Protein AF-A0AAW1L2D8-F1 (afdb_monomer_lite)

Foldseek 3Di:
DDDPVVVVVVVVVVVVVVVVVVVVVVVCVVVDPPFAWQPVQCVDPVLVVQLVVQLVVQLVVDDDDPDPVVVVVSNVVSNVVSRCVRGNTDDDDDPDVVVVVVVVVVVVVVVVVVVVVVVVVVVPPD

Organism: Popillia japonica (NCBI:txid7064)

Secondary structure (DSSP, 8-state):
---HHHHHHHHHHHHHHHHHHHHHHHHHHHT-----B-HHHHTSHHHHHHHHHHHHHHHHTS---S-HHHHHHHHHHHHHHHHHHHT-BPPP-PPPHHHHHHHHHHHHHHHHHHHHHHHHHTTS--

Radius of gyration: 28.13 Å; chains: 1; bounding box: 56×29×79 Å

Sequence (126 aa):
MQDVRSYRHRSVHHLLRAKLKIRVTENVKRKGVQRVWNLHQIKRNEKKKKYKENRKVRIEGNGKRDTIEKEWTSLRNTIIEAADVVIGRKERETQKDWFDQECNLAIENKDTEKEEKRKTGRKYDG

Structure (mmCIF, N/CA/C/O backbone):
data_AF-A0AAW1L2D8-F1
#
_entry.id   AF-A0AAW1L2D8-F1
#
loop_
_atom_site.group_PDB
_atom_site.id
_atom_site.type_symbol
_atom_site.label_atom_id
_atom_site.label_alt_id
_atom_site.label_comp_id
_atom_site.label_asym_id
_atom_site.label_entity_id
_atom_site.label_seq_id
_atom_site.pdbx_PDB_ins_code
_atom_site.Cartn_x
_atom_site.Cartn_y
_atom_site.Cartn_z
_atom_site.occupancy
_atom_site.B_iso_or_equiv
_atom_site.auth_seq_id
_atom_site.auth_comp_id
_atom_site.auth_asym_id
_atom_site.auth_atom_id
_atom_site.pdbx_PDB_model_num
ATOM 1 N N . MET A 1 1 ? -34.635 -15.370 42.594 1.00 40.84 1 MET A N 1
ATOM 2 C CA . MET A 1 1 ? -33.160 -15.328 42.702 1.00 40.84 1 MET A CA 1
ATOM 3 C C . MET A 1 1 ? -32.566 -15.697 41.351 1.00 40.84 1 MET A C 1
ATOM 5 O O . MET A 1 1 ? -32.792 -16.807 40.895 1.00 40.84 1 MET A O 1
ATOM 9 N N . GLN A 1 2 ? -31.903 -14.764 40.662 1.00 43.47 2 GLN A N 1
ATOM 10 C CA . GLN A 1 2 ? -31.257 -15.045 39.372 1.00 43.47 2 GLN A CA 1
ATOM 11 C C . GLN A 1 2 ? -29.859 -15.633 39.594 1.00 43.47 2 GLN A C 1
ATOM 13 O O . GLN A 1 2 ? -29.055 -15.075 40.335 1.00 43.47 2 GLN A O 1
ATOM 18 N N . ASP A 1 3 ? -29.599 -16.776 38.961 1.00 39.03 3 ASP A N 1
ATOM 19 C CA . ASP A 1 3 ? -28.400 -17.592 39.154 1.00 39.03 3 ASP A CA 1
ATOM 20 C C . ASP A 1 3 ? -27.1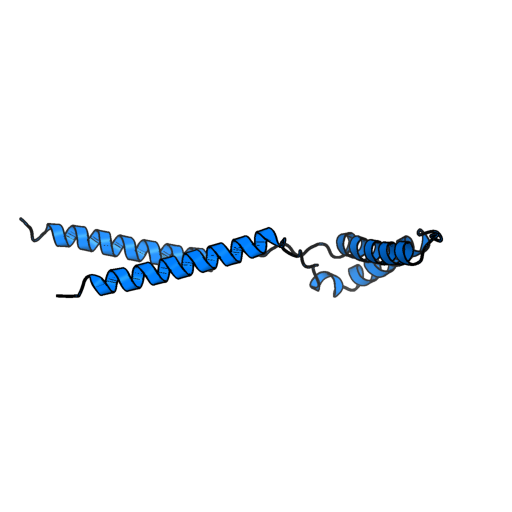18 -16.882 38.663 1.00 39.03 3 ASP A C 1
ATOM 22 O O . ASP A 1 3 ? -26.978 -16.499 37.491 1.00 39.03 3 ASP A O 1
ATOM 26 N N . VAL A 1 4 ? -26.154 -16.748 39.581 1.00 54.22 4 VAL A N 1
ATOM 27 C CA . VAL A 1 4 ? -24.817 -16.153 39.402 1.00 54.22 4 VAL A CA 1
ATOM 28 C C . VAL A 1 4 ? -24.013 -16.881 38.314 1.00 54.22 4 VAL A C 1
ATOM 30 O O . VAL A 1 4 ? -23.160 -16.277 37.651 1.00 54.22 4 VAL A O 1
ATOM 33 N N . ARG A 1 5 ? -24.304 -18.164 38.051 1.00 49.31 5 ARG A N 1
ATOM 34 C CA . ARG A 1 5 ? -23.663 -18.933 36.969 1.00 49.31 5 ARG A CA 1
ATOM 35 C C . ARG A 1 5 ? -23.956 -18.368 35.581 1.00 49.31 5 ARG A C 1
ATOM 37 O O . ARG A 1 5 ? -23.074 -18.407 34.720 1.00 49.31 5 ARG A O 1
ATOM 44 N N . SER A 1 6 ? -25.127 -17.763 35.370 1.00 49.12 6 SER A N 1
ATOM 45 C CA . SER A 1 6 ? -25.469 -17.166 34.070 1.00 49.12 6 SER A CA 1
ATOM 46 C C . SER A 1 6 ? -24.603 -15.938 33.733 1.00 49.12 6 SER A C 1
ATOM 48 O O . SER A 1 6 ? -24.306 -15.688 32.561 1.00 49.12 6 SER A O 1
ATOM 50 N N . TYR A 1 7 ? -24.117 -15.212 34.752 1.00 52.88 7 TYR A N 1
ATOM 51 C CA . TYR A 1 7 ? -23.208 -14.070 34.591 1.00 52.88 7 TYR A CA 1
ATOM 52 C C . TYR A 1 7 ? -21.802 -14.505 34.162 1.00 52.88 7 TYR A C 1
ATOM 54 O O . TYR A 1 7 ? -21.198 -13.877 33.288 1.00 52.88 7 TYR A O 1
ATOM 62 N N . ARG A 1 8 ? -21.300 -15.614 34.722 1.00 53.62 8 ARG A N 1
ATOM 63 C CA . ARG A 1 8 ? -19.995 -16.183 34.343 1.00 53.62 8 ARG A CA 1
ATOM 64 C C . ARG A 1 8 ? -20.012 -16.757 32.929 1.00 53.62 8 ARG A C 1
ATOM 66 O O . ARG A 1 8 ? -19.063 -16.560 32.180 1.00 53.62 8 ARG A O 1
ATOM 73 N N . HIS A 1 9 ? -21.101 -17.410 32.526 1.00 53.44 9 HIS A N 1
ATOM 74 C CA . HIS A 1 9 ? -21.213 -17.965 31.175 1.00 53.44 9 HIS A CA 1
ATOM 75 C C . HIS A 1 9 ? -21.176 -16.866 30.097 1.00 53.44 9 HIS A C 1
ATOM 77 O O . HIS A 1 9 ? -20.496 -16.998 29.078 1.00 53.44 9 HIS A O 1
ATOM 83 N N . ARG A 1 10 ? -21.816 -15.717 30.367 1.00 54.72 10 ARG A N 1
ATOM 84 C CA . ARG A 1 10 ? -21.708 -14.531 29.508 1.00 54.72 10 ARG A CA 1
ATOM 85 C C . ARG A 1 10 ? -20.290 -13.962 29.488 1.00 54.72 10 ARG A C 1
ATOM 87 O O . ARG A 1 10 ? -19.790 -13.704 28.398 1.00 54.72 10 ARG A O 1
ATOM 94 N N . SER A 1 11 ? -19.609 -13.772 30.621 1.00 61.78 11 SER A N 1
ATOM 95 C CA . SER A 1 11 ? -18.258 -13.174 30.625 1.00 61.78 11 SER A CA 1
ATOM 96 C C . SER A 1 11 ? -17.214 -14.032 29.896 1.00 61.78 11 SER A C 1
ATOM 98 O O . SER A 1 11 ? -16.403 -13.493 29.142 1.00 61.78 11 SER A O 1
ATOM 100 N N . VAL A 1 12 ? -17.288 -15.362 30.017 1.00 70.31 12 VAL A N 1
ATOM 101 C CA . VAL A 1 12 ? -16.398 -16.302 29.311 1.00 70.31 12 VAL A CA 1
ATOM 102 C C . VAL A 1 12 ? -16.571 -16.208 27.793 1.00 70.31 12 VAL A C 1
ATOM 104 O O . VAL A 1 12 ? -15.579 -16.184 27.066 1.00 70.31 12 VAL A O 1
ATOM 107 N N . HIS A 1 13 ? -17.806 -16.066 27.302 1.00 73.38 13 HIS A N 1
ATOM 108 C CA . HIS A 1 13 ? -18.071 -15.883 25.873 1.00 73.38 13 HIS A CA 1
ATOM 109 C C . HIS A 1 13 ? -17.421 -14.602 25.316 1.00 73.38 13 HIS A C 1
ATOM 111 O O . HIS A 1 13 ? -16.825 -14.616 24.236 1.00 73.38 13 HIS A O 1
ATOM 117 N N . HIS A 1 14 ? -17.456 -13.498 26.071 1.00 76.38 14 HIS A N 1
ATOM 118 C CA . HIS A 1 14 ? -16.794 -12.251 25.671 1.00 76.38 14 HIS A CA 1
ATOM 119 C C . HIS A 1 14 ? -15.265 -12.383 25.676 1.00 76.38 14 HIS A C 1
ATOM 121 O O . HIS A 1 14 ? -14.617 -11.906 24.745 1.00 76.38 14 HIS A O 1
ATOM 127 N N . LEU A 1 15 ? -14.690 -13.075 26.667 1.00 79.31 15 LEU A N 1
ATOM 128 C CA . LEU A 1 15 ? -13.246 -13.331 26.746 1.00 79.31 15 LEU A CA 1
ATOM 129 C C . LEU A 1 15 ? -12.758 -14.247 25.618 1.00 79.31 15 LEU A C 1
ATOM 131 O O . LEU A 1 15 ? -11.723 -13.973 25.013 1.00 79.31 15 LEU A O 1
ATOM 135 N N . LEU A 1 16 ? -13.515 -15.294 25.277 1.00 75.75 16 LEU A N 1
ATOM 136 C CA . LEU A 1 16 ? -13.226 -16.154 24.125 1.00 75.75 16 LEU A CA 1
ATOM 137 C C . LEU A 1 16 ? -13.277 -15.360 22.819 1.00 75.75 16 LEU A C 1
ATOM 139 O O . LEU A 1 16 ? -12.358 -15.453 22.005 1.00 75.75 16 LEU A O 1
ATOM 143 N N . ARG A 1 17 ? -14.303 -14.519 22.643 1.00 71.50 17 ARG A N 1
ATOM 144 C CA . ARG A 1 17 ? -14.430 -13.639 21.474 1.00 71.50 17 ARG A CA 1
ATOM 145 C C . ARG A 1 17 ? -13.276 -12.637 21.391 1.00 71.50 17 ARG A C 1
ATOM 147 O O . ARG A 1 17 ? -12.744 -12.425 20.304 1.00 71.50 17 ARG A O 1
ATOM 154 N N . ALA A 1 18 ? -12.857 -12.056 22.515 1.00 76.56 18 ALA A N 1
ATOM 155 C CA . ALA A 1 18 ? -11.703 -11.161 22.585 1.00 76.56 18 ALA A CA 1
ATOM 156 C C . ALA A 1 18 ? -10.399 -11.896 22.234 1.00 76.56 18 ALA A C 1
ATOM 158 O O . ALA A 1 18 ? -9.664 -11.448 21.358 1.00 76.56 18 ALA A O 1
ATOM 159 N N . LYS A 1 19 ? -10.154 -13.073 22.825 1.00 82.81 19 LYS A N 1
ATOM 160 C CA . LYS A 1 19 ? -8.980 -13.913 22.543 1.00 82.81 19 LYS A CA 1
ATOM 161 C C . LYS A 1 19 ? -8.908 -14.331 21.071 1.00 82.81 19 LYS A C 1
ATOM 163 O O . LYS A 1 19 ? -7.837 -14.279 20.471 1.00 82.81 19 LYS A O 1
ATOM 168 N N . LEU A 1 20 ? -10.042 -14.696 20.470 1.00 80.25 20 LEU A N 1
ATOM 169 C CA . LEU A 1 20 ? -10.137 -15.008 19.041 1.00 80.25 20 LEU A CA 1
ATOM 170 C C . LEU A 1 20 ? -9.814 -13.786 18.171 1.00 80.25 20 LEU A C 1
ATOM 172 O O . LEU A 1 20 ? -9.005 -13.897 17.253 1.00 80.25 20 LEU A O 1
ATOM 176 N N . LYS A 1 21 ? -10.374 -12.609 18.482 1.00 76.81 21 LYS A N 1
ATOM 177 C CA . LYS A 1 21 ? -10.067 -11.358 17.766 1.00 76.81 21 LYS A CA 1
ATOM 178 C C . LYS A 1 21 ? -8.585 -10.978 17.868 1.00 76.81 21 LYS A C 1
ATOM 180 O O . LYS A 1 21 ? -7.977 -10.619 16.858 1.00 76.81 21 LYS A O 1
ATOM 185 N N . ILE A 1 22 ? -7.989 -11.099 19.054 1.00 80.44 22 ILE A N 1
ATOM 186 C CA . ILE A 1 22 ? -6.558 -10.841 19.273 1.00 80.44 22 ILE A CA 1
ATOM 187 C C . ILE A 1 22 ? -5.721 -11.796 18.415 1.00 80.44 22 ILE A C 1
ATOM 189 O O . ILE A 1 22 ? -4.890 -11.352 17.630 1.00 80.44 22 ILE A O 1
ATOM 193 N N . ARG A 1 23 ? -6.018 -13.098 18.440 1.00 81.19 23 ARG A N 1
ATOM 194 C CA . ARG A 1 23 ? -5.295 -14.090 17.630 1.00 81.19 23 ARG A CA 1
ATOM 195 C C . ARG A 1 23 ? -5.402 -13.828 16.123 1.00 81.19 23 ARG A C 1
ATOM 197 O O . ARG A 1 23 ? -4.418 -13.973 15.399 1.00 81.19 23 ARG A O 1
ATOM 204 N N . VAL A 1 24 ? -6.581 -13.433 15.637 1.00 78.44 24 VAL A N 1
ATOM 205 C CA . VAL A 1 24 ? -6.786 -13.071 14.223 1.00 78.44 24 VAL A CA 1
ATOM 206 C C . VAL A 1 24 ? -5.964 -11.836 13.854 1.00 78.44 24 VAL A C 1
ATOM 208 O O . VAL A 1 24 ? -5.272 -11.843 12.838 1.00 78.44 24 VAL A O 1
ATOM 211 N N . THR A 1 25 ? -5.985 -10.794 14.686 1.00 75.56 25 THR A N 1
ATOM 212 C CA . THR A 1 25 ? -5.221 -9.563 14.426 1.00 75.56 25 THR A CA 1
ATOM 213 C C . THR A 1 25 ? -3.709 -9.788 14.492 1.00 75.56 25 THR A C 1
ATOM 215 O O . THR A 1 25 ? -2.986 -9.278 13.638 1.00 75.56 25 THR A O 1
ATOM 218 N N . GLU A 1 26 ? -3.217 -10.604 15.424 1.00 76.50 26 GLU A N 1
ATOM 219 C CA . GLU A 1 26 ? -1.811 -11.022 15.489 1.00 76.50 26 GLU A CA 1
ATOM 220 C C . GLU A 1 26 ? -1.378 -11.816 14.256 1.00 76.50 26 GLU A C 1
ATOM 222 O O . GLU A 1 26 ? -0.314 -11.549 13.700 1.00 76.50 26 GLU A O 1
ATOM 227 N N . ASN A 1 27 ? -2.205 -12.748 13.774 1.00 75.12 27 ASN A N 1
ATOM 228 C CA . ASN A 1 27 ? -1.910 -13.495 12.550 1.00 75.12 27 ASN A CA 1
ATOM 229 C C . ASN A 1 27 ? -1.827 -12.584 11.319 1.00 75.12 27 ASN A C 1
ATOM 231 O O . ASN A 1 27 ? -0.956 -12.777 10.471 1.00 75.12 27 ASN A O 1
ATOM 235 N N . VAL A 1 28 ? -2.691 -11.570 11.235 1.00 71.75 28 VAL A N 1
ATOM 236 C CA . VAL A 1 28 ? -2.629 -10.554 10.174 1.00 71.75 28 VAL A CA 1
ATOM 237 C C . VAL A 1 28 ? -1.352 -9.713 10.287 1.00 71.75 28 VAL A C 1
ATOM 239 O O . VAL A 1 28 ? -0.729 -9.421 9.269 1.00 71.75 28 VAL A O 1
ATOM 242 N N . LYS A 1 29 ? -0.913 -9.363 11.506 1.00 68.25 29 LYS A N 1
ATOM 243 C CA . LYS A 1 29 ? 0.365 -8.662 11.729 1.00 68.25 29 LYS A CA 1
ATOM 244 C C . LYS A 1 29 ? 1.568 -9.521 11.318 1.00 68.25 29 LYS A C 1
ATOM 246 O O . LYS A 1 29 ? 2.440 -9.023 10.615 1.00 68.25 29 LYS A O 1
ATOM 251 N N . ARG A 1 30 ? 1.595 -10.807 11.699 1.00 68.31 30 ARG A N 1
ATOM 252 C CA . ARG A 1 30 ? 2.699 -11.749 11.407 1.00 68.31 30 ARG A CA 1
ATOM 253 C C . ARG A 1 30 ? 2.868 -12.042 9.919 1.00 68.31 30 ARG A C 1
ATOM 255 O O . ARG A 1 30 ? 3.992 -12.133 9.448 1.00 68.31 30 ARG A O 1
ATOM 262 N N . LYS A 1 31 ? 1.766 -12.183 9.177 1.00 66.25 31 LYS A N 1
ATOM 263 C CA . LYS A 1 31 ? 1.806 -12.418 7.722 1.00 66.25 31 LYS A CA 1
ATOM 264 C C . LYS A 1 31 ? 2.121 -11.154 6.911 1.00 66.25 31 LYS A C 1
ATOM 266 O O . LYS A 1 31 ? 2.316 -11.250 5.703 1.00 66.25 31 LYS A O 1
ATOM 271 N N . GLY A 1 32 ? 2.179 -9.994 7.568 1.00 61.19 32 GLY A N 1
ATOM 272 C CA . GLY A 1 32 ? 2.251 -8.694 6.920 1.00 61.19 32 GLY A CA 1
ATOM 273 C C . GLY A 1 32 ? 0.915 -8.328 6.275 1.00 61.19 32 GLY A C 1
ATOM 274 O O . GLY A 1 32 ? 0.265 -9.135 5.610 1.00 61.19 32 GLY A O 1
ATOM 275 N N . VAL A 1 33 ? 0.479 -7.082 6.452 1.00 64.00 33 VAL A N 1
ATOM 276 C CA . VAL A 1 33 ? -0.672 -6.577 5.699 1.00 64.00 33 VAL A CA 1
ATOM 277 C C . VAL A 1 33 ? -0.229 -6.434 4.246 1.00 64.00 33 VAL A C 1
ATOM 279 O O . VAL A 1 33 ? 0.586 -5.565 3.935 1.00 64.00 33 VAL A O 1
ATOM 282 N N . GLN A 1 34 ? -0.758 -7.281 3.362 1.00 61.16 34 GLN A N 1
ATOM 283 C CA . GLN A 1 34 ? -0.620 -7.098 1.918 1.00 61.16 34 GLN A CA 1
ATOM 284 C C . GLN A 1 34 ? -1.218 -5.731 1.566 1.00 61.16 34 GLN A C 1
ATOM 286 O O . GLN A 1 34 ? -2.431 -5.528 1.636 1.00 61.16 34 GLN A O 1
ATOM 291 N N . ARG A 1 35 ? -0.353 -4.756 1.272 1.00 65.12 35 ARG A N 1
ATOM 292 C CA . ARG A 1 35 ? -0.786 -3.407 0.904 1.00 65.12 35 ARG A CA 1
ATOM 293 C C . ARG A 1 35 ? -1.346 -3.469 -0.512 1.00 65.12 35 ARG A C 1
ATOM 295 O O . ARG A 1 35 ? -0.609 -3.704 -1.461 1.00 65.12 35 ARG A O 1
ATOM 302 N N . VAL A 1 36 ? -2.655 -3.287 -0.631 1.00 78.62 36 VAL A N 1
ATOM 303 C CA . VAL A 1 36 ? -3.373 -3.324 -1.910 1.00 78.62 36 VAL A CA 1
ATOM 304 C C . VAL A 1 36 ? -3.129 -2.014 -2.665 1.00 78.62 36 VAL A C 1
ATOM 306 O O . VAL A 1 36 ? -3.088 -0.951 -2.051 1.00 78.62 36 VAL A O 1
ATOM 309 N N . TRP A 1 37 ? -2.972 -2.053 -3.989 1.00 83.38 37 TRP A N 1
ATOM 310 C CA . TRP A 1 37 ? -2.873 -0.839 -4.813 1.00 83.38 37 TRP A CA 1
ATOM 311 C C . TRP A 1 37 ? -4.225 -0.139 -4.996 1.00 83.38 37 TRP A C 1
ATOM 313 O O . TRP A 1 37 ? -5.284 -0.769 -4.984 1.00 83.38 37 TRP A O 1
ATOM 323 N N . ASN A 1 38 ? -4.199 1.174 -5.238 1.00 81.38 38 ASN A N 1
ATOM 324 C CA . ASN A 1 38 ? -5.404 1.960 -5.509 1.00 81.38 38 ASN A CA 1
ATOM 325 C C . ASN A 1 38 ? -5.993 1.684 -6.904 1.00 81.38 38 ASN A C 1
ATOM 327 O O . ASN A 1 38 ? -5.834 2.477 -7.829 1.00 81.38 38 ASN A O 1
ATOM 331 N N . LEU A 1 39 ? -6.755 0.601 -7.066 1.00 80.25 39 LEU A N 1
ATOM 332 C CA . LEU A 1 39 ? -7.366 0.232 -8.355 1.00 80.25 39 LEU A CA 1
ATOM 333 C C . LEU A 1 39 ? -8.231 1.346 -8.977 1.00 80.25 39 LEU A C 1
ATOM 335 O O . LEU A 1 39 ? -8.318 1.459 -10.199 1.00 80.25 39 LEU A O 1
ATOM 339 N N . HIS A 1 40 ? -8.834 2.211 -8.156 1.00 79.94 40 HIS A N 1
ATOM 340 C CA . HIS A 1 40 ? -9.616 3.355 -8.635 1.00 79.94 40 HIS A CA 1
ATOM 341 C C . HIS A 1 40 ? -8.770 4.350 -9.448 1.00 79.94 40 HIS A C 1
ATOM 343 O O . HIS A 1 40 ? -9.241 4.922 -10.428 1.00 79.94 40 HIS A O 1
ATOM 349 N N . GLN A 1 41 ? -7.494 4.512 -9.096 1.00 77.56 41 GLN A N 1
ATOM 350 C CA . GLN A 1 41 ? -6.588 5.434 -9.776 1.00 77.56 41 GLN A CA 1
ATOM 351 C C . GLN A 1 41 ? -6.218 4.942 -11.186 1.00 77.56 41 GLN A C 1
ATOM 353 O O . GLN A 1 41 ? -5.993 5.765 -12.065 1.00 77.56 41 GLN A O 1
ATOM 358 N N . ILE A 1 42 ? -6.239 3.626 -11.442 1.00 77.31 42 ILE A N 1
ATOM 359 C CA . ILE A 1 42 ? -5.999 3.036 -12.778 1.00 77.31 42 ILE A CA 1
ATOM 360 C C . ILE A 1 42 ? -7.139 3.345 -13.752 1.00 77.31 42 ILE A C 1
ATOM 362 O O . ILE A 1 42 ? -6.914 3.446 -14.959 1.00 77.31 42 ILE A O 1
ATOM 366 N N . LYS A 1 43 ? -8.368 3.494 -13.244 1.00 79.38 43 LYS A N 1
ATOM 367 C CA . LYS A 1 43 ? -9.542 3.784 -14.080 1.00 79.38 43 LYS A CA 1
ATOM 368 C C . LYS A 1 43 ? -9.472 5.178 -14.714 1.00 79.38 43 LYS A C 1
ATOM 370 O O . LYS A 1 43 ? -10.112 5.406 -15.734 1.00 79.38 43 LYS A O 1
ATOM 375 N N . ARG A 1 44 ? -8.667 6.093 -14.159 1.00 83.69 44 ARG A N 1
ATOM 376 C CA . ARG A 1 44 ? -8.429 7.424 -14.732 1.00 83.69 44 ARG A CA 1
ATOM 377 C C . ARG A 1 44 ? -7.524 7.311 -15.962 1.00 83.69 44 ARG A C 1
ATOM 379 O O . ARG A 1 44 ? -6.404 6.803 -15.874 1.00 83.69 44 ARG A O 1
ATOM 386 N N . ASN A 1 45 ? -7.988 7.822 -17.103 1.00 79.38 45 ASN A N 1
ATOM 387 C CA . ASN A 1 45 ? -7.280 7.714 -18.386 1.00 79.38 45 ASN A CA 1
ATOM 388 C C . ASN A 1 45 ? -5.857 8.299 -18.350 1.00 79.38 45 ASN A C 1
ATOM 390 O O . ASN A 1 45 ? -4.946 7.731 -18.951 1.00 79.38 45 ASN A O 1
ATOM 394 N N . GLU A 1 46 ? -5.643 9.380 -17.603 1.00 83.06 46 GLU A N 1
ATOM 395 C CA . GLU A 1 46 ? -4.333 10.024 -17.434 1.00 83.06 46 GLU A CA 1
ATOM 396 C C . GLU A 1 46 ? -3.314 9.100 -16.758 1.00 83.06 46 GLU A C 1
ATOM 398 O O . GLU A 1 46 ? -2.215 8.878 -17.268 1.00 83.06 46 GLU A O 1
ATOM 403 N N . LYS A 1 47 ? -3.702 8.478 -15.640 1.00 83.88 47 LYS A N 1
ATOM 404 C CA . LYS A 1 47 ? -2.841 7.543 -14.907 1.00 83.88 47 LYS A CA 1
ATOM 405 C C . LYS A 1 47 ? -2.603 6.260 -15.690 1.00 83.88 47 LYS A C 1
ATOM 407 O O . LYS A 1 47 ? -1.498 5.728 -15.663 1.00 83.88 47 LYS A O 1
ATOM 412 N N . LYS A 1 48 ? -3.590 5.799 -16.461 1.00 84.56 48 LYS A N 1
ATOM 413 C CA . LYS A 1 48 ? -3.429 4.658 -17.371 1.00 84.56 48 LYS A CA 1
ATOM 414 C C . LYS A 1 48 ? -2.378 4.931 -18.453 1.00 84.56 48 LYS A C 1
ATOM 416 O O . LYS A 1 48 ? -1.552 4.058 -18.718 1.00 84.56 48 LYS A O 1
ATOM 421 N N . LYS A 1 49 ? -2.386 6.127 -19.056 1.00 86.50 49 LYS A N 1
ATOM 422 C CA . LYS A 1 49 ? -1.358 6.553 -20.023 1.00 86.50 49 LYS A CA 1
ATOM 423 C C . LYS A 1 49 ? 0.016 6.641 -19.357 1.00 86.50 49 LYS A C 1
ATOM 425 O O . LYS A 1 49 ? 0.948 5.994 -19.822 1.00 86.50 49 LYS A O 1
ATOM 430 N N . LYS A 1 50 ? 0.110 7.327 -18.213 1.00 86.88 50 LYS A N 1
ATOM 431 C CA . LYS A 1 50 ? 1.362 7.481 -17.451 1.00 86.88 50 LYS A CA 1
ATOM 432 C C . LYS A 1 50 ? 1.964 6.140 -17.015 1.00 86.88 50 LYS A C 1
ATOM 434 O O . LYS A 1 50 ? 3.175 5.967 -17.070 1.00 86.88 50 LYS A O 1
ATOM 439 N N . TYR A 1 51 ? 1.130 5.177 -16.625 1.00 85.88 51 TYR A N 1
ATOM 440 C CA . TYR A 1 51 ? 1.570 3.824 -16.281 1.00 85.88 51 TYR A CA 1
ATOM 441 C C . TYR A 1 51 ? 2.155 3.080 -17.483 1.00 85.88 51 TYR A C 1
ATOM 443 O O . TYR A 1 51 ? 3.231 2.496 -17.374 1.00 85.88 51 TYR A O 1
ATOM 451 N N . LYS A 1 52 ? 1.469 3.115 -18.634 1.00 87.06 52 LYS A N 1
ATOM 452 C CA . LYS A 1 52 ? 1.969 2.487 -19.865 1.00 87.06 52 LYS A CA 1
ATOM 453 C C . LYS A 1 52 ? 3.311 3.077 -20.291 1.00 87.06 52 LYS A C 1
ATOM 455 O O . LYS A 1 52 ? 4.199 2.311 -20.648 1.00 87.06 52 LYS A O 1
ATOM 460 N N . GLU A 1 53 ? 3.441 4.397 -20.211 1.00 88.31 53 GLU A N 1
ATOM 461 C CA . GLU A 1 53 ? 4.659 5.113 -20.590 1.00 88.31 53 GLU A CA 1
ATOM 462 C C . GLU A 1 53 ? 5.829 4.763 -19.668 1.00 88.31 53 GLU A C 1
ATOM 464 O O . GLU A 1 53 ? 6.858 4.271 -20.115 1.00 88.31 53 GLU A O 1
ATOM 469 N N . ASN A 1 54 ? 5.628 4.886 -18.354 1.00 86.38 54 ASN A N 1
ATOM 470 C CA . ASN A 1 54 ? 6.659 4.581 -17.362 1.00 86.38 54 ASN A CA 1
ATOM 471 C C . ASN A 1 54 ? 7.106 3.110 -17.445 1.00 86.38 54 ASN A C 1
ATOM 473 O O . ASN A 1 54 ? 8.288 2.799 -17.322 1.00 86.38 54 ASN A O 1
ATOM 477 N N . ARG A 1 55 ? 6.172 2.190 -17.719 1.00 86.06 55 ARG A N 1
ATOM 478 C CA . ARG A 1 55 ? 6.496 0.776 -17.934 1.00 86.06 55 ARG A CA 1
ATOM 479 C C . ARG A 1 55 ? 7.353 0.565 -19.185 1.00 86.06 55 ARG A C 1
ATOM 481 O O . ARG A 1 55 ? 8.291 -0.218 -19.114 1.00 86.06 55 ARG A O 1
ATOM 488 N N . LYS A 1 56 ? 7.034 1.220 -20.308 1.00 86.12 56 LYS A N 1
ATOM 489 C CA . LYS A 1 56 ? 7.813 1.102 -21.553 1.00 86.12 56 LYS A CA 1
ATOM 490 C C . LYS A 1 56 ? 9.248 1.573 -21.356 1.00 86.12 56 LYS A C 1
ATOM 492 O O . LYS A 1 56 ? 10.157 0.778 -21.550 1.00 86.12 56 LYS A O 1
ATOM 497 N N . VAL A 1 57 ? 9.425 2.786 -20.833 1.00 86.12 57 VAL A N 1
ATOM 498 C CA . VAL A 1 57 ? 10.748 3.373 -20.563 1.00 86.12 57 VAL A CA 1
ATOM 499 C C . VAL A 1 57 ? 11.600 2.456 -19.678 1.00 86.12 57 VAL A C 1
ATOM 501 O O . VAL A 1 57 ? 12.777 2.236 -19.940 1.00 86.12 57 VAL A O 1
ATOM 504 N N . ARG A 1 58 ? 11.000 1.861 -18.641 1.00 81.44 58 ARG A N 1
ATOM 505 C CA . ARG A 1 58 ? 11.705 0.956 -17.717 1.00 81.44 58 ARG A CA 1
ATOM 506 C C . ARG A 1 58 ? 12.044 -0.405 -18.317 1.00 81.44 58 ARG A C 1
ATOM 508 O O . ARG A 1 58 ? 13.007 -1.024 -17.880 1.00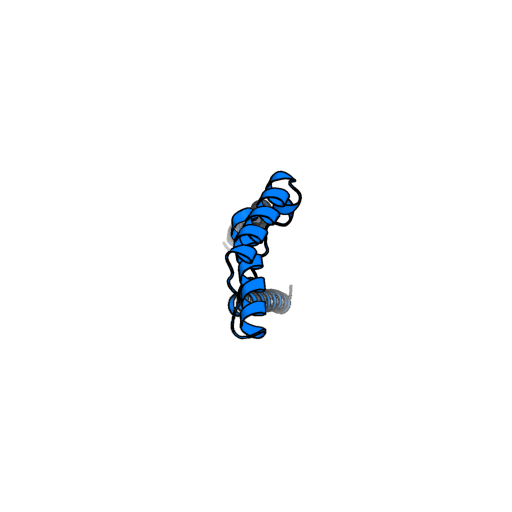 81.44 58 ARG A O 1
ATOM 515 N N . ILE A 1 59 ? 11.239 -0.895 -19.257 1.00 83.19 59 ILE A N 1
ATOM 516 C CA . ILE A 1 59 ? 11.522 -2.142 -19.976 1.00 83.19 59 ILE A CA 1
ATOM 517 C C . ILE A 1 59 ? 12.612 -1.904 -21.026 1.00 83.19 59 ILE A C 1
ATOM 519 O O . ILE A 1 59 ? 13.507 -2.727 -21.148 1.00 83.19 59 ILE A O 1
ATOM 523 N N . GLU A 1 60 ? 12.572 -0.776 -21.732 1.00 82.19 60 GLU A N 1
ATOM 524 C CA . GLU A 1 60 ? 13.567 -0.406 -22.748 1.00 82.19 60 GLU A CA 1
ATOM 525 C C . GLU A 1 60 ? 14.930 -0.062 -22.130 1.00 82.19 60 GLU A C 1
ATOM 527 O O . GLU A 1 60 ? 15.964 -0.432 -22.677 1.00 82.19 60 GLU A O 1
ATOM 532 N N . GLY A 1 61 ? 14.949 0.566 -20.949 1.00 76.56 61 GLY A N 1
ATOM 533 C CA . GLY A 1 61 ? 16.176 0.800 -20.174 1.00 76.56 61 GLY A CA 1
ATOM 534 C C . GLY A 1 61 ? 16.757 -0.460 -19.520 1.00 76.56 61 GLY A C 1
ATOM 535 O O . GLY A 1 61 ? 17.842 -0.422 -18.942 1.00 76.56 61 GLY A O 1
ATOM 536 N N . ASN A 1 62 ? 16.046 -1.582 -19.599 1.00 72.56 62 ASN A N 1
ATOM 537 C CA . ASN A 1 62 ? 16.489 -2.857 -19.070 1.00 72.56 62 ASN A CA 1
ATOM 538 C C . ASN A 1 62 ? 17.305 -3.584 -20.146 1.00 72.56 62 ASN A C 1
ATOM 540 O O . ASN A 1 62 ? 16.751 -4.217 -21.042 1.00 72.56 62 ASN A O 1
ATOM 544 N N . GLY A 1 63 ? 18.632 -3.482 -20.065 1.00 70.25 63 GLY A N 1
ATOM 545 C CA . GLY A 1 63 ? 19.533 -4.226 -20.949 1.00 70.25 63 GLY A CA 1
ATOM 546 C C . GLY A 1 63 ? 19.301 -5.743 -20.890 1.00 70.25 63 GLY A C 1
ATOM 547 O O . GLY A 1 63 ? 18.702 -6.254 -19.938 1.00 70.25 63 GLY A O 1
ATOM 548 N N . LYS A 1 64 ? 19.790 -6.467 -21.907 1.00 68.81 64 LYS A N 1
ATOM 549 C CA . LYS A 1 64 ? 19.756 -7.940 -21.942 1.00 68.81 64 LYS A CA 1
ATOM 550 C C . LYS A 1 64 ? 20.401 -8.493 -20.671 1.00 68.81 64 LYS A C 1
ATOM 552 O O . LYS A 1 64 ? 21.491 -8.058 -20.307 1.00 68.81 64 LYS A O 1
ATOM 557 N N . ARG A 1 65 ? 19.723 -9.419 -19.991 1.00 72.56 65 ARG A N 1
ATOM 558 C CA . ARG A 1 65 ? 20.230 -10.036 -18.757 1.00 72.56 65 ARG A CA 1
ATOM 559 C C . ARG A 1 65 ? 20.631 -11.470 -19.039 1.00 72.56 65 ARG A C 1
ATOM 561 O O . ARG A 1 65 ? 19.977 -12.166 -19.801 1.00 72.56 65 ARG A O 1
ATOM 568 N N . ASP A 1 66 ? 21.664 -11.929 -18.347 1.00 73.50 66 ASP A N 1
ATOM 569 C CA . ASP A 1 66 ? 22.314 -13.213 -18.638 1.00 73.50 66 ASP A CA 1
ATOM 570 C C . ASP A 1 66 ? 21.455 -14.452 -18.333 1.00 73.50 66 ASP A C 1
ATOM 572 O O . ASP A 1 66 ? 21.863 -15.578 -18.606 1.00 73.50 66 ASP A O 1
ATOM 576 N N . THR A 1 67 ? 20.290 -14.300 -17.694 1.00 83.75 67 THR A N 1
ATOM 577 C CA . THR A 1 67 ? 19.466 -15.439 -17.265 1.00 83.75 67 THR A CA 1
ATOM 578 C C . THR A 1 67 ? 17.982 -15.100 -17.303 1.00 83.75 67 THR A C 1
ATOM 580 O O . THR A 1 67 ? 17.566 -14.075 -16.759 1.00 83.75 67 THR A O 1
ATOM 583 N N . ILE A 1 68 ? 17.176 -16.024 -17.832 1.00 84.50 68 ILE A N 1
ATOM 584 C CA . ILE A 1 68 ? 15.707 -15.937 -17.917 1.00 84.50 68 ILE A CA 1
ATOM 585 C C . ILE A 1 68 ? 15.084 -15.594 -16.553 1.00 84.50 68 ILE A C 1
ATOM 587 O O . ILE A 1 68 ? 14.193 -14.756 -16.452 1.00 84.50 68 ILE A O 1
ATOM 591 N N . GLU A 1 69 ? 15.587 -16.175 -15.464 1.00 86.56 69 GLU A N 1
ATOM 592 C CA . GLU A 1 69 ? 15.070 -15.908 -14.118 1.00 86.56 69 GLU A CA 1
ATOM 593 C C . GLU A 1 69 ? 15.333 -14.467 -13.650 1.00 86.56 69 GLU A C 1
ATOM 595 O O . GLU A 1 69 ? 14.470 -13.827 -13.041 1.00 86.56 69 GLU A O 1
ATOM 600 N N . LYS A 1 70 ? 16.484 -13.891 -14.018 1.00 82.44 70 LYS A N 1
ATOM 601 C CA . LYS A 1 70 ? 16.808 -12.480 -13.748 1.00 82.44 70 LYS A CA 1
ATOM 602 C C . LYS A 1 70 ? 15.971 -11.530 -14.606 1.00 82.44 70 LYS A C 1
ATOM 604 O O . LYS A 1 70 ? 15.664 -10.424 -14.152 1.00 82.44 70 LYS A O 1
ATOM 609 N N . GLU A 1 71 ? 15.594 -11.944 -15.813 1.00 84.00 71 GLU A N 1
ATOM 610 C CA . GLU A 1 71 ? 14.661 -11.208 -16.673 1.00 84.00 71 GLU A CA 1
ATOM 611 C C . GLU A 1 71 ? 13.252 -11.201 -16.080 1.00 84.00 71 GLU A C 1
ATOM 613 O O . GLU A 1 71 ? 12.679 -10.127 -15.883 1.00 84.00 71 GLU A O 1
ATOM 618 N N . TRP A 1 72 ? 12.729 -12.366 -15.687 1.00 87.75 72 TRP A N 1
ATOM 619 C CA . TRP A 1 72 ? 11.421 -12.479 -15.034 1.00 87.75 72 TRP A CA 1
ATOM 620 C C . TRP A 1 72 ? 11.342 -11.674 -13.745 1.00 87.75 72 TRP A C 1
ATOM 622 O O . TRP A 1 72 ? 10.391 -10.915 -13.537 1.00 87.75 72 TRP A O 1
ATOM 632 N N . THR A 1 73 ? 12.365 -11.791 -12.898 1.00 86.88 73 THR A N 1
ATOM 633 C CA . THR A 1 73 ? 12.448 -11.019 -11.654 1.00 86.88 73 THR A CA 1
ATOM 634 C C . THR A 1 73 ? 12.454 -9.526 -11.960 1.00 86.88 73 THR A C 1
ATOM 636 O O . THR A 1 73 ? 11.786 -8.742 -11.285 1.00 86.88 73 THR A O 1
ATOM 639 N N . SER A 1 74 ? 13.132 -9.120 -13.034 1.00 85.44 74 SER A N 1
ATOM 640 C CA . SER A 1 74 ? 13.109 -7.726 -13.430 1.00 85.44 74 SER A CA 1
ATOM 641 C C . SER A 1 74 ? 11.763 -7.233 -13.894 1.00 85.44 74 SER A C 1
ATOM 643 O O . SER A 1 74 ? 11.380 -6.132 -13.519 1.00 85.44 74 SER A O 1
ATOM 645 N N . LEU A 1 75 ? 11.108 -7.986 -14.773 1.00 86.44 75 LEU A N 1
ATOM 646 C CA . LEU A 1 75 ? 9.828 -7.599 -15.349 1.00 86.44 75 LEU A CA 1
ATOM 647 C C . LEU A 1 75 ? 8.791 -7.473 -14.240 1.00 86.44 75 LEU A C 1
ATOM 649 O O . LEU A 1 75 ? 8.004 -6.530 -14.206 1.00 86.44 75 LEU A O 1
ATOM 653 N N . ARG A 1 76 ? 8.844 -8.389 -13.271 1.00 89.12 76 ARG A N 1
ATOM 654 C CA . ARG A 1 76 ? 8.037 -8.304 -12.062 1.00 89.12 76 ARG A CA 1
ATOM 655 C C . ARG A 1 76 ? 8.313 -7.013 -11.291 1.00 89.12 76 ARG A C 1
ATOM 657 O O . ARG A 1 76 ? 7.367 -6.302 -10.955 1.00 89.12 76 ARG A O 1
ATOM 664 N N . ASN A 1 77 ? 9.579 -6.693 -11.036 1.00 88.56 77 ASN A N 1
ATOM 665 C CA . ASN A 1 77 ? 9.947 -5.504 -10.268 1.00 88.56 77 ASN A CA 1
ATOM 666 C C . ASN A 1 77 ? 9.576 -4.210 -11.001 1.00 88.56 77 ASN A C 1
ATOM 668 O O . ASN A 1 77 ? 8.990 -3.319 -10.393 1.00 88.56 77 ASN A O 1
ATOM 672 N N . THR A 1 78 ? 9.797 -4.121 -12.315 1.00 88.88 78 THR A N 1
ATOM 673 C CA . THR A 1 78 ? 9.422 -2.932 -13.097 1.00 88.88 78 THR A CA 1
ATOM 674 C C . THR A 1 78 ? 7.913 -2.704 -13.099 1.00 88.88 78 THR A C 1
ATOM 676 O O . THR A 1 78 ? 7.474 -1.559 -12.985 1.00 88.88 78 THR A O 1
ATOM 679 N N . ILE A 1 79 ? 7.107 -3.770 -13.166 1.00 88.31 79 ILE A N 1
ATOM 680 C CA . ILE A 1 79 ? 5.644 -3.693 -13.046 1.00 88.31 79 ILE A CA 1
ATOM 681 C C . ILE A 1 79 ? 5.230 -3.181 -11.662 1.00 88.31 79 ILE A C 1
ATOM 683 O O . ILE A 1 79 ? 4.376 -2.293 -11.583 1.00 88.31 79 ILE A O 1
ATOM 687 N N . ILE A 1 80 ? 5.822 -3.727 -10.594 1.00 88.62 80 ILE A N 1
ATOM 688 C CA . ILE A 1 80 ? 5.527 -3.346 -9.204 1.00 88.62 80 ILE A CA 1
ATOM 689 C C . ILE A 1 80 ? 5.891 -1.882 -8.963 1.00 88.62 80 ILE A C 1
ATOM 691 O O . ILE A 1 80 ? 5.068 -1.114 -8.470 1.00 88.62 80 ILE A O 1
ATOM 695 N N . GLU A 1 81 ? 7.089 -1.467 -9.359 1.00 87.56 81 GLU A N 1
ATOM 696 C CA . GLU A 1 81 ? 7.558 -0.101 -9.151 1.00 87.56 81 GLU A CA 1
ATOM 697 C C . GLU A 1 81 ? 6.774 0.911 -9.993 1.00 87.56 81 GLU A C 1
ATOM 699 O O . GLU A 1 81 ? 6.396 1.970 -9.494 1.00 87.56 81 GLU A O 1
ATOM 704 N N . ALA A 1 82 ? 6.461 0.593 -11.255 1.00 87.62 82 ALA A N 1
ATOM 705 C CA . ALA A 1 82 ? 5.611 1.453 -12.077 1.00 87.62 82 ALA A CA 1
ATOM 706 C C . ALA A 1 82 ? 4.213 1.615 -11.456 1.00 87.62 82 ALA A C 1
ATOM 708 O O . ALA A 1 82 ? 3.618 2.694 -11.534 1.00 87.62 82 ALA A O 1
ATOM 709 N N . ALA A 1 83 ? 3.690 0.560 -10.822 1.00 86.38 83 ALA A N 1
ATOM 710 C CA . ALA A 1 83 ? 2.412 0.614 -10.128 1.00 86.38 83 ALA A CA 1
ATOM 711 C C . ALA A 1 83 ? 2.497 1.462 -8.851 1.00 86.38 83 ALA A C 1
ATOM 713 O O . ALA A 1 83 ? 1.649 2.334 -8.647 1.00 86.38 83 ALA A O 1
ATOM 714 N N . ASP A 1 84 ? 3.540 1.279 -8.041 1.00 86.44 84 ASP A N 1
ATOM 715 C CA . ASP A 1 84 ? 3.773 2.079 -6.835 1.00 86.44 84 ASP A CA 1
ATOM 716 C C . ASP A 1 84 ? 3.921 3.576 -7.169 1.00 86.44 84 ASP A C 1
ATOM 718 O O . ASP A 1 84 ? 3.309 4.406 -6.500 1.00 86.44 84 ASP A O 1
ATOM 722 N N . VAL A 1 85 ? 4.625 3.932 -8.251 1.00 86.06 85 VAL A N 1
ATOM 723 C CA . VAL A 1 85 ? 4.828 5.334 -8.666 1.00 86.06 85 VAL A CA 1
ATOM 724 C C . VAL A 1 85 ? 3.551 5.993 -9.203 1.00 86.06 85 VAL A C 1
ATOM 726 O O . VAL A 1 85 ? 3.302 7.170 -8.946 1.00 86.06 85 VAL A O 1
ATOM 729 N N . VAL A 1 86 ? 2.742 5.284 -9.997 1.00 84.62 86 VAL A N 1
ATOM 730 C CA . VAL A 1 86 ? 1.613 5.909 -10.719 1.00 84.62 86 VAL A CA 1
ATOM 731 C C . VAL A 1 86 ? 0.295 5.813 -9.953 1.00 84.62 86 VAL A C 1
ATOM 733 O O . VAL A 1 86 ? -0.521 6.742 -9.952 1.00 84.62 86 VAL A O 1
ATO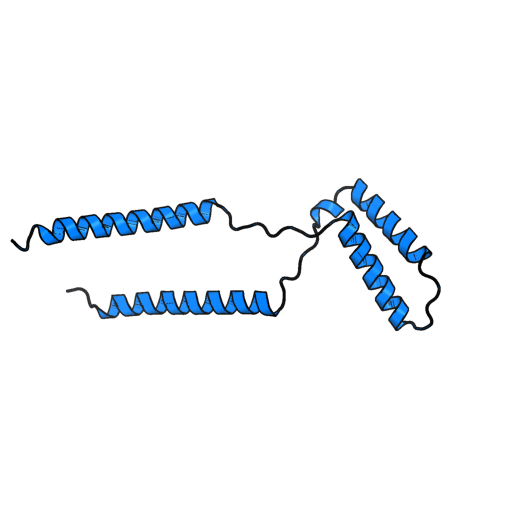M 736 N N . ILE A 1 87 ? 0.062 4.665 -9.330 1.00 85.56 87 ILE A N 1
ATOM 737 C CA . ILE A 1 87 ? -1.219 4.308 -8.721 1.00 85.56 87 ILE A CA 1
ATOM 738 C C . ILE A 1 87 ? -1.142 4.529 -7.211 1.00 85.56 87 ILE A C 1
ATOM 740 O O . ILE A 1 87 ? -2.117 4.986 -6.608 1.00 85.56 87 ILE A O 1
ATOM 744 N N . GLY A 1 88 ? 0.026 4.266 -6.624 1.00 84.00 88 GLY A N 1
ATOM 745 C CA . GLY A 1 88 ? 0.232 4.322 -5.188 1.00 84.00 88 GLY A CA 1
ATOM 746 C C . GLY A 1 88 ? -0.518 3.213 -4.452 1.00 84.00 88 GLY A C 1
ATOM 747 O O . GLY A 1 88 ? -1.366 2.491 -4.996 1.00 84.00 88 GLY A O 1
ATOM 748 N N . ARG A 1 89 ? -0.199 3.073 -3.169 1.00 82.56 89 ARG A N 1
ATOM 749 C CA . ARG A 1 89 ? -0.824 2.080 -2.292 1.00 82.56 89 ARG A CA 1
ATOM 750 C C . ARG A 1 89 ? -2.119 2.640 -1.713 1.00 82.56 89 ARG A C 1
ATOM 752 O O . ARG A 1 89 ? -2.201 3.830 -1.416 1.00 82.56 89 ARG A O 1
ATOM 759 N N . LYS A 1 90 ? -3.133 1.787 -1.567 1.00 80.75 90 LYS A N 1
ATOM 760 C CA . LYS A 1 90 ? -4.374 2.141 -0.883 1.00 80.75 90 LYS A CA 1
ATOM 761 C C . LYS A 1 90 ? -4.072 2.323 0.595 1.00 80.75 90 LYS A C 1
ATOM 763 O O . LYS A 1 90 ? -3.578 1.400 1.248 1.00 80.75 90 LYS A O 1
ATOM 768 N N . GLU A 1 91 ? -4.347 3.519 1.101 1.00 70.00 91 GLU A N 1
ATOM 769 C CA . GLU A 1 91 ? -4.312 3.767 2.533 1.00 70.00 91 GLU A CA 1
ATOM 770 C C . GLU A 1 91 ? -5.389 2.933 3.211 1.00 70.00 91 GLU A C 1
ATOM 772 O O . GLU A 1 91 ? -6.478 2.698 2.677 1.00 70.00 91 GLU A O 1
ATOM 777 N N . ARG A 1 92 ? -5.044 2.410 4.383 1.00 67.56 92 ARG A N 1
ATOM 778 C CA . ARG A 1 92 ? -5.987 1.638 5.171 1.00 67.56 92 ARG A CA 1
ATOM 779 C C . ARG A 1 92 ? -7.036 2.616 5.677 1.00 67.56 92 ARG A C 1
ATOM 781 O O . ARG A 1 92 ? -6.695 3.503 6.447 1.00 67.56 92 ARG A O 1
ATOM 788 N N . GLU A 1 93 ? -8.282 2.432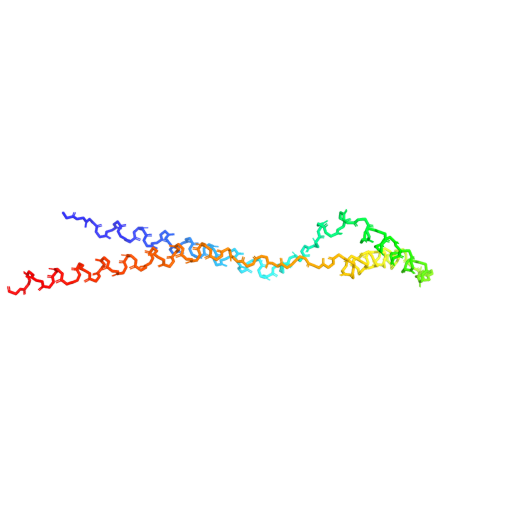 5.255 1.00 67.12 93 GLU A N 1
ATOM 789 C CA . GLU A 1 93 ? -9.418 3.100 5.885 1.00 67.12 93 GLU A CA 1
ATOM 790 C C . GLU A 1 93 ? -9.370 2.736 7.378 1.00 67.12 93 GLU A C 1
ATOM 792 O O . GLU A 1 93 ? -9.490 1.563 7.753 1.00 67.12 93 GLU A O 1
ATOM 797 N N . THR A 1 94 ? -9.064 3.725 8.219 1.00 59.62 94 THR A N 1
ATOM 798 C CA . THR A 1 94 ? -9.223 3.627 9.670 1.00 59.62 94 THR A CA 1
ATOM 799 C C . THR A 1 94 ? -10.695 3.348 9.973 1.00 59.62 94 THR A C 1
ATOM 801 O O . THR A 1 94 ? -11.565 3.624 9.144 1.00 59.62 94 THR A O 1
ATOM 804 N N . GLN A 1 95 ? -10.974 2.684 11.102 1.00 58.16 95 GLN A N 1
ATOM 805 C CA . GLN A 1 95 ? -12.348 2.325 11.469 1.00 58.16 95 GLN A CA 1
ATOM 806 C C . GLN A 1 95 ? -13.269 3.539 11.339 1.00 58.16 95 GLN A C 1
ATOM 808 O O . GLN A 1 95 ? -12.870 4.658 11.634 1.00 58.16 95 GLN A O 1
ATOM 813 N N . LYS A 1 96 ? -14.487 3.304 10.844 1.00 60.53 96 LYS A N 1
ATOM 814 C CA . LYS A 1 96 ? -15.464 4.372 10.663 1.00 60.53 96 LYS A CA 1
ATOM 815 C C . LYS A 1 96 ? -15.796 4.968 12.034 1.00 60.53 96 LYS A C 1
ATOM 817 O O . LYS A 1 96 ? -16.303 4.237 12.882 1.00 60.53 96 LYS A O 1
ATOM 822 N N . ASP A 1 97 ? -15.569 6.268 12.202 1.00 60.88 97 ASP A N 1
ATOM 823 C CA . ASP A 1 97 ? -15.734 6.993 13.473 1.00 60.88 97 ASP A CA 1
ATOM 824 C C . ASP A 1 97 ? -17.110 6.782 14.131 1.00 60.88 97 ASP A C 1
ATOM 826 O O . ASP A 1 97 ? -17.221 6.750 15.355 1.00 60.88 97 ASP A O 1
ATOM 830 N N . TRP A 1 98 ? -18.160 6.554 13.330 1.00 68.31 98 TRP A N 1
ATOM 831 C CA . TRP A 1 98 ? -19.511 6.295 13.844 1.00 68.31 98 TRP A CA 1
ATOM 832 C C . TRP A 1 98 ? -19.606 5.019 14.696 1.00 68.31 98 TRP A C 1
ATOM 834 O O . TRP A 1 98 ? -20.402 4.966 15.628 1.00 68.31 98 TRP A O 1
ATOM 844 N N . PHE A 1 99 ? -18.788 3.998 14.414 1.00 56.84 99 PHE A N 1
ATOM 845 C CA . PHE A 1 99 ? -18.817 2.734 15.155 1.00 56.84 99 PHE A CA 1
ATOM 846 C C . PHE A 1 99 ? -18.234 2.894 16.563 1.00 56.84 99 PHE A C 1
ATOM 848 O O . PHE A 1 99 ? -18.743 2.311 17.521 1.00 56.84 99 PHE A O 1
ATOM 855 N N . ASP A 1 100 ? -17.186 3.707 16.691 1.00 66.81 100 ASP A N 1
ATOM 856 C CA . ASP A 1 100 ? -16.561 3.992 17.980 1.00 66.81 100 ASP A CA 1
ATOM 857 C C . ASP A 1 100 ? -17.444 4.931 18.815 1.00 66.81 100 ASP A C 1
ATOM 859 O O . ASP A 1 100 ? -17.566 4.737 20.023 1.00 66.81 100 ASP A O 1
ATOM 863 N N . GLN A 1 101 ? -18.153 5.869 18.178 1.00 73.69 101 GLN A N 1
ATOM 864 C CA . GLN A 1 101 ? -19.146 6.718 18.844 1.00 73.69 101 GLN A CA 1
ATOM 865 C C . GLN A 1 101 ? -20.325 5.914 19.408 1.00 73.69 101 GLN A C 1
ATOM 867 O O . GLN A 1 101 ? -20.650 6.065 20.584 1.00 73.69 101 GLN A O 1
ATOM 872 N N . GLU A 1 102 ? -20.931 5.017 18.624 1.00 72.00 102 GLU A N 1
ATOM 873 C CA . GLU A 1 102 ? -22.021 4.160 19.117 1.00 72.00 102 GLU A CA 1
ATOM 874 C C . GLU A 1 102 ? -21.564 3.239 20.254 1.00 72.00 102 GLU A C 1
ATOM 876 O O . GLU A 1 102 ? -22.285 3.042 21.236 1.00 72.00 102 GLU A O 1
ATOM 881 N N . CYS A 1 103 ? -20.353 2.686 20.149 1.00 70.12 103 CYS A N 1
ATOM 882 C CA . CYS A 1 103 ? -19.798 1.839 21.199 1.00 70.12 103 CYS A CA 1
ATOM 883 C C . CYS A 1 103 ? -19.526 2.629 22.486 1.00 70.12 103 CYS A C 1
ATOM 885 O O . CYS A 1 103 ? -19.822 2.124 23.569 1.00 70.12 103 CYS A O 1
ATOM 887 N N . ASN A 1 104 ? -19.011 3.857 22.380 1.00 72.62 104 ASN A N 1
ATOM 888 C CA . ASN A 1 104 ? -18.776 4.730 23.531 1.00 72.62 104 ASN A CA 1
ATOM 889 C C . ASN A 1 104 ? -20.091 5.131 24.210 1.00 72.62 104 ASN A C 1
ATOM 891 O O . ASN A 1 104 ? -20.212 4.975 25.422 1.00 72.62 104 ASN A O 1
ATOM 895 N N . LEU A 1 105 ? -21.111 5.519 23.437 1.00 76.88 105 LEU A N 1
ATOM 896 C CA . LEU A 1 105 ? -22.444 5.837 23.965 1.00 76.88 105 LEU A CA 1
ATOM 897 C C . LEU A 1 105 ? -23.078 4.641 24.692 1.00 76.88 105 LEU A C 1
ATOM 899 O O . LEU A 1 105 ? -23.661 4.786 25.766 1.00 76.88 105 LEU A O 1
ATOM 903 N N . ALA A 1 106 ? -22.933 3.429 24.149 1.00 74.12 106 ALA A N 1
ATOM 904 C CA . ALA A 1 106 ? -23.433 2.219 24.799 1.00 74.12 106 ALA A CA 1
ATOM 905 C C . ALA A 1 106 ? -22.695 1.894 26.114 1.00 74.12 106 ALA A C 1
ATOM 907 O O . ALA A 1 106 ? -23.290 1.323 27.033 1.00 74.12 106 ALA A O 1
ATOM 908 N N . ILE A 1 107 ? -21.407 2.237 26.216 1.00 76.31 107 ILE A N 1
ATOM 909 C CA . ILE A 1 107 ? -20.621 2.092 27.450 1.00 76.31 107 ILE A CA 1
ATOM 910 C C . ILE A 1 107 ? -21.074 3.124 28.490 1.00 76.31 107 ILE A C 1
ATOM 912 O O . ILE A 1 107 ? -21.356 2.739 29.625 1.00 76.31 107 ILE A O 1
ATOM 916 N N . GLU A 1 108 ? -21.227 4.389 28.097 1.00 77.62 108 GLU A N 1
ATOM 917 C CA . GLU A 1 108 ? -21.682 5.473 28.978 1.00 77.62 108 GLU A CA 1
ATOM 918 C C . GLU A 1 108 ? -23.085 5.211 29.544 1.00 77.62 108 GLU A C 1
ATOM 920 O O . GLU A 1 108 ? -23.298 5.310 30.756 1.00 77.62 108 GLU A O 1
ATOM 925 N N . ASN A 1 109 ? -24.028 4.767 28.710 1.00 77.19 109 ASN A N 1
ATOM 926 C CA . ASN A 1 109 ? -25.377 4.396 29.156 1.00 77.19 109 ASN A CA 1
ATOM 927 C C . ASN A 1 109 ? -25.356 3.240 30.169 1.00 77.19 109 ASN A C 1
ATOM 929 O O . ASN A 1 109 ? -26.099 3.217 31.147 1.00 77.19 109 ASN A O 1
ATOM 933 N N . LYS A 1 110 ? -24.461 2.269 29.981 1.00 75.75 110 LYS A N 1
ATOM 934 C CA . LYS A 1 110 ? -24.330 1.144 30.911 1.00 75.75 110 LYS A CA 1
ATOM 935 C C . LYS A 1 110 ? -23.729 1.565 32.253 1.00 75.75 110 LYS A C 1
ATOM 937 O O . LYS A 1 110 ? -24.052 0.963 33.279 1.00 75.75 110 LYS A O 1
ATOM 942 N N . ASP A 1 111 ? -22.808 2.520 32.256 1.00 75.44 111 ASP A N 1
ATOM 943 C CA . ASP A 1 111 ? -22.160 2.980 33.483 1.00 75.44 111 ASP A CA 1
ATOM 944 C C . ASP A 1 111 ? -23.058 3.934 34.276 1.00 75.44 111 ASP A C 1
ATOM 946 O O . ASP A 1 111 ? -23.145 3.789 35.496 1.00 75.44 111 ASP A O 1
ATOM 950 N N . THR A 1 112 ? -23.834 4.785 33.602 1.00 78.75 112 THR A N 1
ATOM 951 C CA . THR A 1 112 ? -24.879 5.608 34.239 1.00 78.75 112 THR A CA 1
ATOM 952 C C . THR A 1 112 ? -25.957 4.750 34.909 1.00 78.75 112 THR A C 1
ATOM 954 O O . THR A 1 112 ? -26.240 4.950 36.089 1.00 78.75 112 THR A O 1
ATOM 957 N N . GLU A 1 113 ? -26.459 3.699 34.252 1.00 73.81 113 GLU A N 1
ATOM 958 C CA . GLU A 1 113 ? -27.415 2.763 34.868 1.00 73.81 113 GLU A CA 1
ATOM 959 C C . GLU A 1 113 ? -26.859 2.047 36.115 1.00 73.81 113 GLU A C 1
ATOM 961 O O . GLU A 1 113 ? -27.594 1.737 37.059 1.00 73.81 113 GLU A O 1
ATOM 966 N N . LYS A 1 114 ? -25.557 1.729 36.138 1.00 70.88 114 LYS A N 1
ATOM 967 C CA . LYS A 1 114 ? -24.916 1.136 37.326 1.00 70.88 114 LYS A CA 1
ATOM 968 C C . LYS A 1 114 ? -24.771 2.153 38.450 1.00 70.88 114 LYS A C 1
ATOM 970 O O . LYS A 1 114 ? -24.931 1.784 39.614 1.00 70.88 114 LYS A O 1
ATOM 975 N N . GLU A 1 115 ? -24.434 3.392 38.113 1.00 73.50 115 GLU A N 1
ATOM 976 C CA . GLU A 1 115 ? -24.309 4.505 39.053 1.00 73.50 115 GLU A CA 1
ATOM 977 C C . GLU A 1 115 ? -25.653 4.770 39.745 1.00 73.50 115 GLU A C 1
ATOM 979 O O . GLU A 1 115 ? -25.726 4.875 40.970 1.00 73.50 115 GLU A O 1
ATOM 984 N N . GLU A 1 116 ? -26.739 4.787 38.971 1.00 72.69 116 GLU A N 1
ATOM 985 C CA . GLU A 1 116 ? -28.104 4.922 39.478 1.00 72.69 116 GLU A CA 1
ATOM 986 C C . GLU A 1 116 ? -28.489 3.753 40.380 1.00 72.69 116 GLU A C 1
ATOM 988 O O . GLU A 1 116 ? -28.910 3.979 41.513 1.00 72.69 116 GLU A O 1
ATOM 993 N N . LYS A 1 117 ? -28.239 2.508 39.950 1.00 70.31 117 LYS A N 1
ATOM 994 C CA . LYS A 1 117 ? -28.491 1.310 40.770 1.00 70.31 117 LYS A CA 1
ATOM 995 C C . LYS A 1 117 ? -27.688 1.297 42.073 1.00 70.31 117 LYS A C 1
ATOM 997 O O . LYS A 1 117 ? -28.194 0.833 43.093 1.00 70.31 117 LYS A O 1
ATOM 1002 N N . ARG A 1 118 ? -26.459 1.826 42.077 1.00 66.88 118 ARG A N 1
ATOM 1003 C CA . ARG A 1 11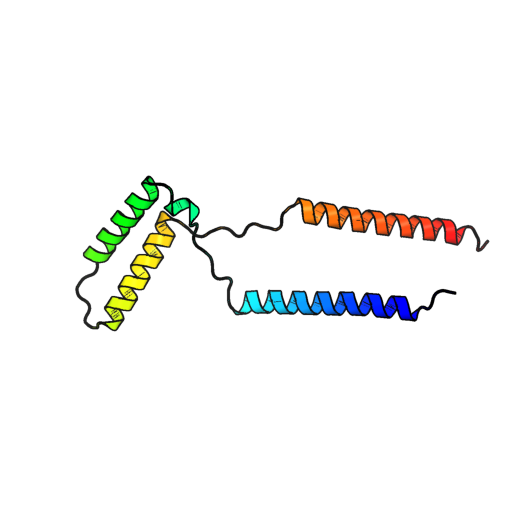8 ? -25.647 2.013 43.295 1.00 66.88 118 ARG A CA 1
ATOM 1004 C C . ARG A 1 118 ? -26.254 3.052 44.234 1.00 66.88 118 ARG A C 1
ATOM 1006 O O . ARG A 1 118 ? -26.280 2.834 45.444 1.00 66.88 118 ARG A O 1
ATOM 1013 N N . LYS A 1 119 ? -26.750 4.165 43.689 1.00 68.44 119 LYS A N 1
ATOM 1014 C CA . LYS A 1 119 ? -27.406 5.230 44.462 1.00 68.44 119 LYS A CA 1
ATOM 1015 C C . LYS A 1 119 ? -28.752 4.779 45.031 1.00 68.44 119 LYS A C 1
ATOM 1017 O O . LYS A 1 119 ? -29.052 5.106 46.175 1.00 68.44 119 LYS A O 1
ATOM 1022 N N . THR A 1 120 ? -29.542 4.012 44.281 1.00 63.88 120 THR A N 1
ATOM 1023 C CA . THR A 1 120 ? -30.821 3.464 44.759 1.00 63.88 120 THR A CA 1
ATOM 1024 C C . THR A 1 120 ? -30.635 2.278 45.700 1.00 63.88 120 THR A C 1
ATOM 1026 O O . THR A 1 120 ? -31.398 2.157 46.648 1.00 63.88 120 THR A O 1
ATOM 1029 N N . GLY A 1 121 ? -29.607 1.444 45.504 1.00 57.16 121 GLY A N 1
ATOM 1030 C CA . GLY A 1 121 ? -29.273 0.344 46.417 1.00 57.16 121 GLY A CA 1
ATOM 1031 C C . GLY A 1 121 ? -28.857 0.828 47.809 1.00 57.16 121 GLY A C 1
ATOM 1032 O O . GLY A 1 121 ? -29.311 0.280 48.800 1.00 57.16 121 GLY A O 1
ATOM 1033 N N . ARG A 1 122 ? -28.102 1.935 47.903 1.00 51.81 122 ARG A N 1
ATOM 1034 C CA . ARG A 1 122 ? -27.752 2.563 49.195 1.00 51.81 122 ARG A CA 1
ATOM 1035 C C . ARG A 1 122 ? -28.936 3.150 49.969 1.00 51.81 122 ARG A C 1
ATOM 1037 O O . ARG A 1 122 ? -28.775 3.429 51.149 1.00 51.81 122 ARG A O 1
ATOM 1044 N N . LYS A 1 123 ? -30.088 3.390 49.331 1.00 48.81 123 LYS A N 1
ATOM 1045 C CA . LYS A 1 123 ? -31.259 4.002 49.986 1.00 48.81 123 LYS A CA 1
ATOM 1046 C C . LYS A 1 123 ? -32.105 3.016 50.804 1.00 48.81 123 LYS A C 1
ATOM 1048 O O . LYS A 1 123 ? -32.999 3.479 51.498 1.00 48.81 123 LYS A O 1
ATOM 1053 N N . TYR A 1 124 ? -31.842 1.709 50.727 1.00 47.19 124 TYR A N 1
ATOM 1054 C CA . TYR A 1 124 ? -32.625 0.675 51.423 1.00 47.19 124 TYR A CA 1
ATOM 1055 C C . TYR A 1 124 ? -31.846 -0.095 52.506 1.00 47.19 124 TYR A C 1
ATOM 1057 O O . TYR A 1 124 ? -32.423 -0.973 53.137 1.00 47.19 124 TYR A O 1
ATOM 1065 N N . ASP A 1 125 ? -30.578 0.254 52.750 1.00 47.00 125 ASP A N 1
ATOM 1066 C CA . ASP A 1 125 ? -29.714 -0.375 53.767 1.00 47.00 125 ASP A CA 1
ATOM 1067 C C . ASP A 1 125 ? -29.480 0.537 54.999 1.00 47.00 125 ASP A C 1
ATOM 1069 O O . ASP A 1 125 ? -28.452 0.424 55.670 1.00 47.00 125 ASP A O 1
ATOM 1073 N N . GLY A 1 126 ? -30.393 1.478 55.276 1.00 39.47 126 GLY A N 1
ATOM 1074 C CA . GLY A 1 126 ? -30.330 2.411 56.412 1.00 39.47 126 GLY A CA 1
ATOM 1075 C C . GLY A 1 126 ? -31.590 2.373 57.256 1.00 39.47 126 GLY A C 1
ATOM 1076 O O . GLY A 1 126 ? -32.680 2.450 56.648 1.00 39.47 1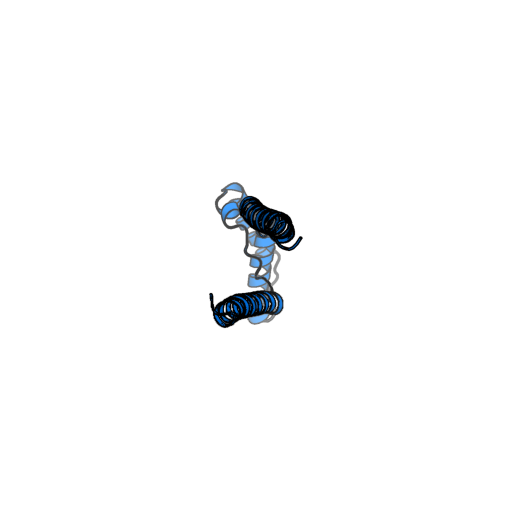26 GLY A O 1
#

pLDDT: mean 73.59, std 12.34, range [39.03, 89.12]